Protein AF-A0A1F6V762-F1 (afdb_monomer_lite)

Organism: NCBI:txid1801739

pLDDT: mean 76.52, std 17.95, range [38.38, 95.5]

Sequence (77 aa):
MTTVTLKKIEYMKLKREANAYRNI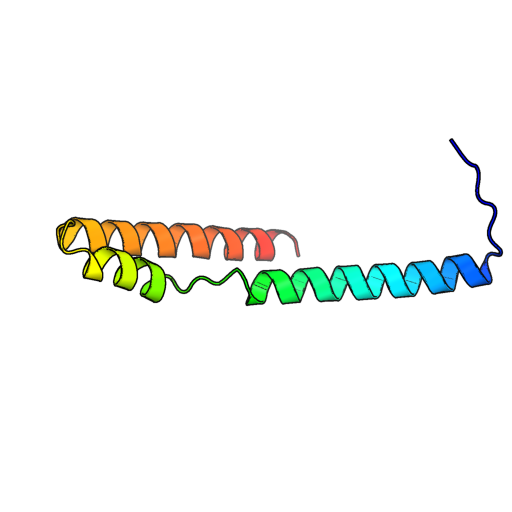KMHLFESLVQDPVDGVIQDFAQTKLYSKAFLQDLERGLRRSSFGLLAKVKSLK

Structure (mmCIF, N/CA/C/O backbone):
data_AF-A0A1F6V762-F1
#
_entry.id   AF-A0A1F6V762-F1
#
loop_
_atom_site.group_PDB
_atom_site.id
_atom_site.type_symbol
_atom_site.label_atom_id
_atom_site.label_alt_id
_atom_site.label_comp_id
_atom_site.label_asym_id
_atom_site.label_entity_id
_atom_site.label_seq_id
_atom_site.pdbx_PDB_ins_code
_atom_site.Cartn_x
_atom_site.Cartn_y
_atom_site.Cartn_z
_atom_site.occupancy
_atom_site.B_iso_or_equiv
_atom_site.auth_seq_id
_atom_site.auth_comp_id
_atom_site.auth_asym_id
_atom_site.auth_atom_id
_atom_site.pdbx_PDB_model_num
ATOM 1 N N . MET A 1 1 ? -7.289 -13.815 -36.226 1.00 45.47 1 MET A N 1
ATOM 2 C CA . MET A 1 1 ? -5.957 -13.618 -35.617 1.00 45.47 1 MET A CA 1
ATOM 3 C C . MET A 1 1 ? -5.040 -13.051 -36.677 1.00 45.47 1 MET A C 1
ATOM 5 O O . MET A 1 1 ? -4.898 -13.671 -37.721 1.00 45.47 1 MET A O 1
ATOM 9 N N . THR A 1 2 ? -4.498 -11.861 -36.454 1.00 67.81 2 THR A N 1
ATOM 10 C CA . THR A 1 2 ? -3.664 -11.170 -37.442 1.00 67.81 2 THR A CA 1
ATOM 11 C C . THR A 1 2 ? -2.208 -11.552 -37.204 1.00 67.81 2 THR A C 1
ATOM 13 O O . THR A 1 2 ? -1.656 -11.256 -36.146 1.00 67.81 2 THR A O 1
ATOM 16 N N . THR A 1 3 ? -1.592 -12.242 -38.161 1.00 76.62 3 THR A N 1
ATOM 17 C CA . THR A 1 3 ? -0.174 -12.606 -38.084 1.00 76.62 3 THR A CA 1
ATOM 18 C C . THR A 1 3 ? 0.658 -11.389 -38.460 1.00 76.62 3 THR A C 1
ATOM 20 O O . THR A 1 3 ? 0.678 -10.980 -39.617 1.00 76.62 3 THR A O 1
ATOM 23 N N . VAL A 1 4 ? 1.323 -10.789 -37.475 1.00 77.12 4 VAL A N 1
ATOM 24 C CA . VAL A 1 4 ? 2.219 -9.647 -37.687 1.00 77.12 4 VAL A CA 1
ATOM 25 C C . VAL A 1 4 ? 3.648 -10.169 -37.785 1.00 77.12 4 VAL A C 1
ATOM 27 O O . VAL A 1 4 ? 4.162 -10.772 -36.844 1.00 77.12 4 VAL A O 1
ATOM 30 N N . THR A 1 5 ? 4.295 -9.949 -38.928 1.00 85.25 5 THR A N 1
ATOM 31 C CA . THR A 1 5 ? 5.691 -10.337 -39.160 1.00 85.25 5 THR A CA 1
ATOM 32 C C . THR A 1 5 ? 6.589 -9.118 -38.971 1.00 85.25 5 THR A C 1
ATOM 34 O O . THR A 1 5 ? 6.417 -8.109 -39.649 1.00 85.25 5 THR A O 1
ATOM 37 N N . LEU A 1 6 ? 7.543 -9.199 -38.042 1.00 86.38 6 LEU A N 1
ATOM 38 C CA . LEU A 1 6 ? 8.459 -8.106 -37.702 1.00 86.38 6 LEU A CA 1
ATOM 39 C C . LEU A 1 6 ? 9.892 -8.476 -38.063 1.00 86.38 6 LEU A C 1
ATOM 41 O O . LEU A 1 6 ? 10.293 -9.640 -37.958 1.00 86.38 6 LEU A O 1
ATOM 45 N N . LYS A 1 7 ? 10.706 -7.477 -38.416 1.00 91.81 7 LYS A N 1
ATOM 46 C CA . LYS A 1 7 ? 12.145 -7.702 -38.561 1.00 91.81 7 LYS A CA 1
ATOM 47 C C . LYS A 1 7 ? 12.743 -7.987 -37.183 1.00 91.81 7 LYS A C 1
ATOM 49 O O . LYS A 1 7 ? 12.373 -7.371 -36.184 1.00 91.81 7 LYS A O 1
ATOM 54 N N . LYS A 1 8 ? 13.728 -8.891 -37.120 1.00 88.38 8 LYS A N 1
ATOM 55 C CA . LYS A 1 8 ? 14.379 -9.309 -35.860 1.00 88.38 8 LYS A CA 1
ATOM 56 C C . LYS A 1 8 ? 14.866 -8.123 -35.016 1.00 88.38 8 LYS A C 1
ATOM 58 O O . LYS A 1 8 ? 14.782 -8.163 -33.793 1.00 88.38 8 LYS A O 1
ATOM 63 N N . ILE A 1 9 ? 15.358 -7.069 -35.666 1.00 91.44 9 ILE A N 1
ATOM 64 C CA . ILE A 1 9 ? 15.856 -5.851 -35.012 1.00 91.44 9 ILE A CA 1
ATOM 65 C C . ILE A 1 9 ? 14.719 -5.109 -34.297 1.00 91.44 9 ILE A C 1
ATOM 67 O O . ILE A 1 9 ? 14.861 -4.741 -33.132 1.00 91.44 9 ILE A O 1
ATOM 71 N N . GLU A 1 10 ? 13.578 -4.945 -34.964 1.00 89.25 10 GLU A N 1
ATOM 72 C CA . GLU A 1 10 ? 12.394 -4.277 -34.412 1.00 89.25 10 GLU A CA 1
ATOM 73 C C . GLU A 1 10 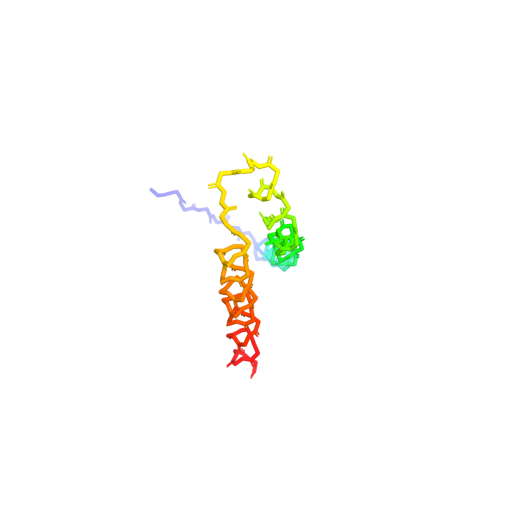? 11.809 -5.081 -33.254 1.00 89.25 10 GLU A C 1
ATOM 75 O O . GLU A 1 10 ? 11.523 -4.526 -32.195 1.00 89.25 10 GLU A O 1
ATOM 80 N N . TYR A 1 11 ? 11.742 -6.407 -33.404 1.00 91.88 11 TYR A N 1
ATOM 81 C CA . TYR A 1 11 ? 11.342 -7.300 -32.320 1.00 91.88 11 TYR A CA 1
ATOM 82 C C . TYR A 1 11 ? 12.248 -7.144 -31.091 1.00 91.88 11 TYR A C 1
ATOM 84 O O . TYR A 1 11 ? 11.762 -7.024 -29.968 1.00 91.88 11 TYR A O 1
ATOM 92 N N . MET A 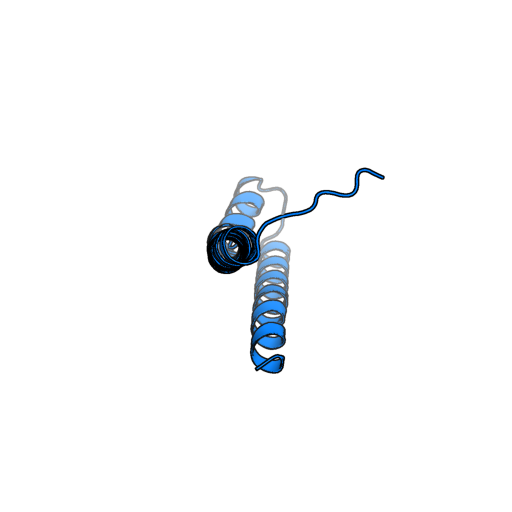1 12 ? 13.569 -7.109 -31.285 1.00 92.69 12 MET A N 1
ATOM 93 C CA . MET A 1 12 ? 14.513 -6.955 -30.177 1.00 92.69 12 MET A CA 1
ATOM 94 C C . MET A 1 12 ? 14.385 -5.597 -29.483 1.00 92.69 12 MET A C 1
ATOM 96 O O . MET A 1 12 ? 14.525 -5.536 -28.261 1.00 92.69 12 MET A O 1
ATOM 100 N N . LYS A 1 13 ? 14.103 -4.524 -30.232 1.00 93.19 13 LYS A N 1
ATOM 101 C CA . LYS A 1 13 ? 13.841 -3.195 -29.668 1.00 93.19 13 LYS A CA 1
ATOM 102 C C . LYS A 1 13 ? 12.576 -3.209 -28.804 1.00 93.19 13 LYS A C 1
ATOM 104 O O . LYS A 1 13 ? 12.655 -2.904 -27.616 1.00 93.19 13 LYS A O 1
ATOM 109 N N . LEU A 1 14 ? 11.461 -3.685 -29.358 1.00 92.25 14 LEU A N 1
ATOM 110 C CA . LEU A 1 14 ? 10.181 -3.792 -28.649 1.00 92.25 14 LEU A CA 1
ATOM 111 C C . LEU A 1 14 ? 10.279 -4.693 -27.411 1.00 92.25 14 LEU A C 1
ATOM 113 O O . LEU A 1 14 ? 9.721 -4.381 -26.363 1.00 92.25 14 LEU A O 1
ATOM 117 N N . LYS A 1 15 ? 11.042 -5.790 -27.489 1.00 91.62 15 LYS A N 1
ATOM 118 C CA . LYS A 1 15 ? 11.282 -6.685 -26.350 1.00 91.62 15 LYS A CA 1
ATOM 119 C C . LYS A 1 15 ? 12.020 -5.983 -25.208 1.00 91.62 15 LYS A C 1
ATOM 121 O O . LYS A 1 15 ? 11.681 -6.201 -24.046 1.00 91.62 15 LYS A O 1
ATOM 126 N N . ARG A 1 16 ? 13.022 -5.148 -25.511 1.00 91.62 16 ARG A N 1
ATOM 127 C CA . ARG A 1 16 ? 13.731 -4.365 -24.482 1.00 91.62 16 ARG A CA 1
ATOM 128 C C . ARG A 1 16 ? 12.808 -3.347 -23.826 1.00 91.62 16 ARG A C 1
ATOM 130 O O . ARG A 1 16 ? 12.790 -3.270 -22.602 1.00 91.62 16 ARG A O 1
ATOM 137 N N . GLU A 1 17 ? 12.030 -2.621 -24.622 1.00 90.88 17 GLU A N 1
ATOM 138 C CA . GLU A 1 17 ? 11.061 -1.637 -24.126 1.00 90.88 17 GLU A CA 1
ATOM 139 C C . GLU A 1 17 ? 10.011 -2.305 -23.228 1.00 90.88 17 GLU A C 1
ATOM 141 O O . GLU A 1 17 ? 9.795 -1.871 -22.098 1.00 90.88 17 GLU A O 1
ATOM 146 N N . ALA A 1 18 ? 9.437 -3.431 -23.662 1.00 88.62 18 ALA A N 1
ATOM 147 C CA . ALA A 1 18 ? 8.473 -4.198 -22.875 1.00 88.62 18 ALA A CA 1
ATOM 148 C C . ALA A 1 18 ? 9.051 -4.678 -21.532 1.00 88.62 18 ALA A C 1
ATOM 150 O O . ALA A 1 18 ? 8.379 -4.598 -20.502 1.00 88.62 18 ALA A O 1
ATOM 151 N N . ASN A 1 19 ? 10.304 -5.142 -21.520 1.00 87.06 19 ASN A N 1
ATOM 152 C CA . ASN A 1 19 ? 10.978 -5.548 -20.288 1.00 87.06 19 ASN A CA 1
ATOM 153 C C . ASN A 1 19 ? 11.222 -4.363 -19.346 1.00 87.06 19 ASN A C 1
ATOM 155 O O . ASN A 1 19 ? 10.996 -4.489 -18.144 1.00 87.06 19 ASN A O 1
ATOM 159 N N . ALA A 1 20 ? 11.627 -3.206 -19.875 1.00 85.19 20 ALA A N 1
ATOM 160 C CA . ALA A 1 20 ? 11.795 -1.994 -19.077 1.00 85.19 20 ALA A CA 1
ATOM 161 C C . ALA A 1 20 ? 10.467 -1.566 -18.429 1.00 85.19 20 ALA A C 1
ATOM 163 O O . ALA A 1 20 ? 10.414 -1.352 -17.219 1.00 85.19 20 ALA A O 1
ATOM 164 N N . TYR A 1 21 ? 9.372 -1.547 -19.197 1.00 82.50 21 TYR A N 1
ATOM 165 C CA . TYR A 1 21 ? 8.034 -1.265 -18.667 1.00 82.50 21 TYR A CA 1
ATOM 166 C C . TYR A 1 21 ? 7.594 -2.264 -17.597 1.00 82.50 21 TYR A C 1
ATOM 168 O O . TYR A 1 21 ? 6.987 -1.868 -16.603 1.00 82.50 21 TYR A O 1
ATOM 176 N N . ARG A 1 22 ? 7.893 -3.555 -17.778 1.00 79.75 22 ARG A N 1
ATOM 177 C CA . ARG A 1 22 ? 7.556 -4.593 -16.797 1.00 79.75 22 ARG A CA 1
ATOM 178 C C . ARG A 1 22 ? 8.288 -4.372 -15.472 1.00 79.75 22 ARG A C 1
ATOM 180 O O . ARG A 1 22 ? 7.656 -4.446 -14.422 1.00 79.75 22 ARG A O 1
ATOM 187 N N . ASN A 1 23 ? 9.577 -4.045 -15.533 1.00 75.62 23 ASN A N 1
ATOM 188 C CA . ASN A 1 23 ? 10.394 -3.789 -14.347 1.00 75.62 23 ASN A CA 1
ATOM 189 C C . ASN A 1 23 ? 9.949 -2.515 -13.614 1.00 75.62 23 ASN A C 1
ATOM 191 O O . ASN A 1 23 ? 9.832 -2.514 -12.393 1.00 75.62 23 ASN A O 1
ATOM 195 N N . ILE A 1 24 ? 9.632 -1.448 -14.353 1.00 73.25 24 ILE A N 1
ATOM 196 C CA . ILE A 1 24 ? 9.148 -0.190 -13.768 1.00 73.25 24 ILE A CA 1
ATOM 197 C C . ILE A 1 24 ? 7.767 -0.377 -13.135 1.00 73.25 24 ILE A C 1
ATOM 199 O O . ILE A 1 24 ? 7.542 0.097 -12.024 1.00 73.25 24 ILE A O 1
ATOM 203 N N . LYS A 1 25 ? 6.849 -1.100 -13.796 1.00 66.44 25 LYS A N 1
ATOM 204 C CA . LYS A 1 25 ? 5.527 -1.388 -13.223 1.00 66.44 25 LYS A CA 1
ATOM 205 C C . LYS A 1 25 ? 5.641 -2.104 -11.882 1.00 66.44 25 LYS A C 1
ATOM 207 O O . LYS A 1 25 ? 4.949 -1.707 -10.956 1.00 66.44 25 LYS A O 1
ATOM 212 N N . MET A 1 26 ? 6.502 -3.115 -11.761 1.00 61.75 26 MET A N 1
ATOM 213 C CA . MET A 1 26 ? 6.648 -3.841 -10.495 1.00 61.75 26 MET A CA 1
ATOM 214 C C . MET A 1 26 ? 6.997 -2.909 -9.330 1.00 61.75 26 MET A C 1
ATOM 216 O O . MET A 1 26 ? 6.294 -2.910 -8.326 1.00 61.75 26 MET A O 1
ATOM 220 N N . HIS A 1 27 ? 8.001 -2.052 -9.499 1.00 62.19 27 HIS A N 1
ATOM 221 C CA . HIS A 1 27 ? 8.434 -1.152 -8.429 1.00 62.19 27 HIS A CA 1
ATOM 222 C C . HIS A 1 27 ? 7.458 0.001 -8.167 1.00 62.19 27 HIS A C 1
ATOM 224 O O . HIS A 1 27 ? 7.285 0.420 -7.024 1.00 62.19 27 HIS A O 1
ATOM 230 N N . LEU A 1 28 ? 6.784 0.500 -9.205 1.00 59.91 28 LEU A N 1
ATOM 231 C CA . LEU A 1 28 ? 5.812 1.580 -9.052 1.00 59.91 28 LEU A CA 1
ATOM 232 C C . LEU A 1 28 ? 4.552 1.107 -8.311 1.00 59.91 28 LEU A C 1
ATOM 234 O O . LEU A 1 28 ? 4.053 1.818 -7.443 1.00 59.91 28 LEU A O 1
ATOM 238 N N . PHE A 1 29 ? 4.062 -0.101 -8.606 1.00 56.50 29 PHE A N 1
ATOM 239 C CA . PHE A 1 29 ? 2.931 -0.684 -7.880 1.00 56.50 29 PHE A CA 1
ATOM 240 C C . PHE A 1 29 ? 3.302 -1.060 -6.439 1.00 56.50 29 PHE A C 1
ATOM 242 O O . PHE A 1 29 ? 2.495 -0.838 -5.543 1.00 56.50 29 PHE A O 1
ATOM 249 N N . GLU A 1 30 ? 4.520 -1.548 -6.185 1.00 58.06 30 GLU A N 1
ATOM 250 C CA . GLU A 1 30 ? 5.008 -1.779 -4.815 1.00 58.06 30 GLU A CA 1
ATOM 251 C C . GLU A 1 30 ? 5.053 -0.488 -3.982 1.00 58.06 30 GLU A C 1
ATOM 253 O O . GLU A 1 30 ? 4.744 -0.521 -2.794 1.00 58.06 30 GLU A O 1
ATOM 258 N N . SER A 1 31 ? 5.394 0.650 -4.597 1.00 55.06 31 SER A N 1
ATOM 259 C CA . SER A 1 31 ? 5.442 1.947 -3.912 1.00 55.06 31 SER A CA 1
ATOM 260 C C . SER A 1 31 ? 4.069 2.598 -3.715 1.00 55.06 31 SER A C 1
ATOM 262 O O . SER A 1 31 ? 3.904 3.346 -2.757 1.00 55.06 31 SER A O 1
ATOM 264 N N . LEU A 1 32 ? 3.111 2.374 -4.621 1.00 52.25 32 LEU A N 1
ATOM 265 C CA . LEU A 1 32 ? 1.779 3.000 -4.574 1.00 52.25 32 LEU A CA 1
ATOM 266 C C . LEU A 1 32 ? 0.758 2.205 -3.751 1.00 52.25 32 LEU A C 1
ATOM 268 O O . LEU A 1 32 ? -0.216 2.784 -3.293 1.00 52.25 32 LEU A O 1
ATOM 272 N N . VAL A 1 33 ? 0.962 0.896 -3.570 1.00 54.50 33 VAL A N 1
ATOM 273 C CA . VAL A 1 33 ? 0.053 0.006 -2.815 1.00 54.50 33 VAL A CA 1
ATOM 274 C C . VAL A 1 33 ? 0.476 -0.131 -1.344 1.00 54.50 33 VAL A C 1
ATOM 276 O O . VAL A 1 33 ? -0.087 -0.918 -0.586 1.00 54.50 33 VAL A O 1
ATOM 279 N N . GLN A 1 34 ? 1.460 0.648 -0.892 1.00 56.78 34 GLN A N 1
ATOM 280 C CA . GLN A 1 34 ? 1.644 0.862 0.539 1.00 56.78 34 GLN A CA 1
ATOM 281 C C . GLN A 1 34 ? 0.616 1.886 1.010 1.00 56.78 34 GLN A C 1
ATOM 283 O O . GLN A 1 34 ? 0.967 3.032 1.263 1.00 56.78 34 GLN A O 1
ATOM 288 N N . ASP A 1 35 ? -0.642 1.472 1.155 1.00 60.44 35 ASP A N 1
ATOM 289 C CA 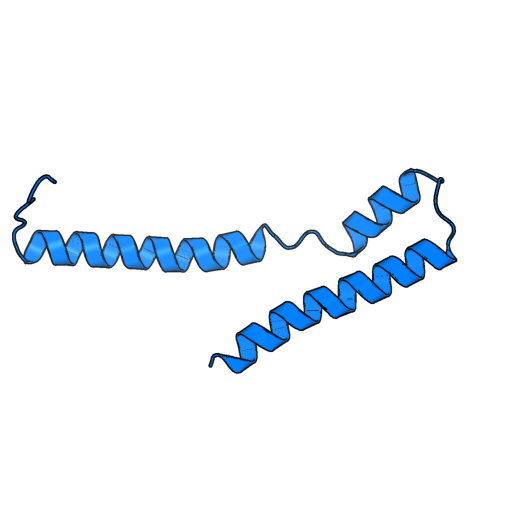. ASP A 1 35 ? -1.508 2.151 2.114 1.00 60.44 35 ASP A CA 1
ATOM 290 C C . ASP A 1 35 ? -0.858 1.918 3.485 1.00 60.44 35 ASP A C 1
ATOM 292 O O . ASP A 1 35 ? -0.798 0.768 3.950 1.00 60.44 35 ASP A O 1
ATOM 296 N N . PRO A 1 36 ? -0.257 2.947 4.110 1.00 73.94 36 PRO A N 1
ATOM 297 C CA . PRO A 1 36 ? 0.409 2.753 5.381 1.00 73.94 36 PRO A CA 1
ATOM 298 C C . PRO A 1 36 ? -0.644 2.258 6.368 1.00 73.94 36 PRO A C 1
ATOM 300 O O . PRO A 1 36 ? -1.724 2.840 6.467 1.00 73.94 36 PRO A O 1
ATOM 303 N N . VAL A 1 37 ? -0.336 1.181 7.097 1.00 80.94 37 VAL A N 1
ATOM 304 C CA . VAL A 1 37 ? -1.252 0.607 8.101 1.00 80.94 37 VAL A CA 1
ATOM 305 C C . VAL A 1 37 ? -1.785 1.705 9.023 1.00 80.94 37 VAL A C 1
ATOM 307 O O . VAL A 1 37 ? -2.969 1.725 9.340 1.00 80.94 37 VAL A O 1
ATOM 310 N N . ASP A 1 38 ? -0.930 2.665 9.368 1.00 82.25 38 ASP A N 1
ATOM 311 C CA . ASP A 1 38 ? -1.270 3.808 10.208 1.00 82.25 38 ASP A CA 1
ATOM 312 C C . ASP A 1 38 ? -2.378 4.691 9.595 1.00 82.25 38 ASP A C 1
ATOM 314 O O . ASP A 1 38 ? -3.259 5.142 10.322 1.00 82.25 38 ASP A O 1
ATOM 318 N N . GLY A 1 39 ? -2.396 4.878 8.268 1.00 83.12 39 GLY A N 1
ATOM 319 C CA . GLY A 1 39 ? -3.442 5.620 7.555 1.00 83.12 39 GLY A CA 1
ATOM 320 C C . GLY A 1 39 ? -4.795 4.913 7.615 1.00 83.12 39 GLY A C 1
ATOM 321 O O . GLY A 1 39 ? -5.793 5.515 8.002 1.00 83.12 39 GLY A O 1
ATOM 322 N N . VAL A 1 40 ? -4.811 3.600 7.366 1.00 85.50 40 VAL A N 1
ATOM 323 C CA . VAL A 1 40 ? -6.034 2.785 7.477 1.00 85.50 40 VAL A CA 1
ATOM 324 C C . VAL A 1 40 ? -6.580 2.810 8.908 1.00 85.50 40 VAL A C 1
ATOM 326 O O . VAL A 1 40 ? -7.779 2.976 9.118 1.00 85.50 40 VAL A O 1
ATOM 329 N N . ILE A 1 41 ? -5.719 2.691 9.923 1.00 90.69 41 ILE A N 1
ATOM 330 C CA . ILE A 1 41 ? -6.153 2.785 11.325 1.00 90.69 41 ILE A CA 1
ATOM 331 C C . ILE A 1 41 ? -6.693 4.177 11.650 1.00 90.69 41 ILE A C 1
ATOM 333 O O . ILE A 1 41 ? -7.705 4.290 12.347 1.00 90.69 41 ILE A O 1
ATOM 337 N N . GLN A 1 42 ? -6.056 5.228 11.138 1.00 90.44 42 GLN A N 1
ATOM 338 C CA . GLN A 1 42 ? -6.494 6.600 11.344 1.00 90.44 42 GLN A CA 1
ATOM 339 C C . GLN A 1 42 ? -7.880 6.854 10.735 1.00 90.44 42 GLN A C 1
ATOM 341 O O . GLN A 1 42 ? -8.720 7.455 11.407 1.00 90.44 42 GLN A O 1
ATOM 346 N N . ASP A 1 43 ? -8.158 6.350 9.534 1.00 90.44 43 ASP A N 1
ATOM 347 C CA . ASP A 1 43 ? -9.467 6.489 8.887 1.00 90.44 43 ASP A CA 1
ATOM 348 C C . ASP A 1 43 ? -10.575 5.833 9.719 1.00 90.44 43 ASP A C 1
ATOM 350 O O . ASP A 1 43 ? -11.611 6.442 9.997 1.00 90.44 43 ASP A O 1
ATOM 354 N N . PHE A 1 44 ? -10.334 4.618 10.220 1.00 91.38 44 PHE A N 1
ATOM 355 C CA . PHE A 1 44 ? -11.294 3.921 11.079 1.00 91.38 44 PHE A CA 1
ATOM 356 C C . PHE A 1 44 ? -11.453 4.613 12.437 1.00 91.38 44 PHE A C 1
ATOM 358 O O . PHE A 1 44 ? -12.573 4.721 12.945 1.00 91.38 44 PHE A O 1
ATOM 365 N N . ALA A 1 45 ? -10.369 5.134 13.015 1.00 92.44 45 ALA A N 1
ATOM 366 C CA . ALA A 1 45 ? -10.413 5.882 14.267 1.00 92.44 45 ALA A CA 1
ATOM 367 C C . ALA A 1 45 ? -11.233 7.179 14.140 1.00 92.44 45 ALA A C 1
ATOM 369 O O . ALA A 1 45 ? -11.984 7.521 15.058 1.00 92.44 45 ALA A O 1
ATOM 370 N N . GLN A 1 46 ? -11.147 7.873 12.999 1.00 95.12 46 GLN A N 1
ATOM 371 C CA . GLN A 1 46 ? -11.904 9.102 12.735 1.00 95.12 46 GLN A CA 1
ATOM 372 C C . GLN A 1 46 ? -13.418 8.877 12.705 1.00 95.12 46 GLN A C 1
ATOM 374 O O . GLN A 1 46 ? -14.168 9.767 13.109 1.00 95.12 46 GLN A O 1
ATOM 379 N N . THR A 1 47 ? -13.879 7.687 12.306 1.00 92.69 47 THR A N 1
ATOM 380 C CA . THR A 1 47 ? -15.317 7.366 12.308 1.00 92.69 47 THR A CA 1
ATOM 381 C C . THR A 1 47 ? -15.926 7.358 13.711 1.00 92.69 47 THR A C 1
ATOM 383 O O . THR A 1 47 ? -17.132 7.536 13.850 1.00 92.69 47 THR A O 1
ATOM 386 N N . LYS A 1 48 ? -15.116 7.144 14.762 1.00 91.56 48 LYS A N 1
ATOM 387 C CA . LYS A 1 48 ? -15.556 6.962 16.161 1.00 91.56 48 LYS A CA 1
ATOM 388 C C . LYS A 1 48 ? -16.582 5.832 16.368 1.00 91.56 48 LYS A C 1
ATOM 390 O O . LYS A 1 48 ? -17.170 5.740 17.441 1.00 91.56 48 LYS A O 1
ATOM 395 N N . LEU A 1 49 ? -16.776 4.963 15.374 1.00 95.50 49 LEU A N 1
ATOM 396 C CA . LEU A 1 49 ? -17.718 3.837 15.428 1.00 95.50 49 LEU A CA 1
ATOM 397 C C . LEU A 1 49 ? -17.101 2.581 16.050 1.00 95.50 49 LEU A C 1
ATOM 399 O O . LEU A 1 49 ? -17.819 1.667 16.449 1.00 95.50 49 LEU A O 1
ATOM 403 N N . TYR A 1 50 ? -15.773 2.527 16.128 1.00 93.69 50 TYR A N 1
ATOM 404 C CA . TYR A 1 50 ? -15.038 1.332 16.517 1.00 93.69 50 TYR A CA 1
ATOM 405 C C . TYR A 1 50 ? -14.363 1.495 17.876 1.00 93.69 50 TYR A C 1
ATOM 407 O O . TYR A 1 50 ? -13.853 2.561 18.228 1.00 93.69 50 TYR A O 1
ATOM 415 N N . SER A 1 51 ? -14.337 0.408 18.645 1.00 95.06 51 SER A N 1
ATOM 416 C CA . SER A 1 51 ? -13.667 0.380 19.942 1.00 95.06 51 SER A CA 1
ATOM 417 C C . SER A 1 51 ? -12.145 0.411 19.778 1.00 95.06 51 SER A C 1
ATOM 419 O O . SER A 1 51 ? -11.590 -0.059 18.784 1.00 95.06 51 SER A O 1
ATOM 421 N N . LYS A 1 52 ? -11.438 0.906 20.801 1.00 93.06 52 LYS A N 1
ATOM 422 C CA . LYS A 1 52 ? -9.964 0.891 20.814 1.00 93.06 52 LYS A CA 1
ATOM 423 C C . LYS A 1 52 ? -9.396 -0.524 20.670 1.00 93.06 52 LYS A C 1
ATOM 425 O O . LYS A 1 52 ? -8.386 -0.699 20.000 1.00 93.06 52 LYS A O 1
ATOM 430 N N . ALA A 1 53 ? -10.057 -1.518 21.266 1.00 94.25 53 ALA A N 1
ATOM 431 C CA . ALA A 1 53 ? -9.657 -2.919 21.160 1.00 94.25 53 ALA A CA 1
ATOM 432 C C . AL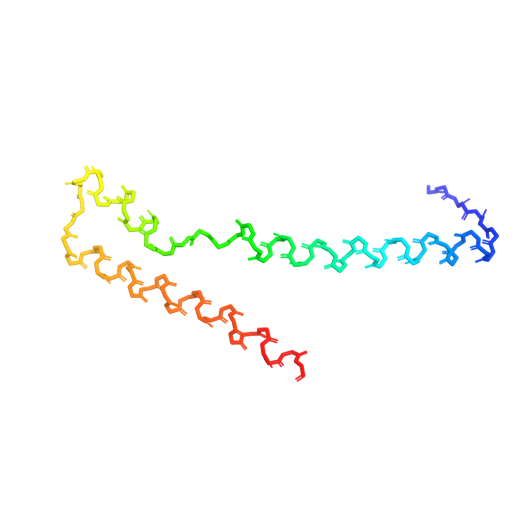A A 1 53 ? -9.738 -3.420 19.710 1.00 94.25 53 ALA A C 1
ATOM 434 O O . ALA A 1 53 ? -8.782 -4.007 19.213 1.00 94.25 53 ALA A O 1
ATOM 435 N N . PHE A 1 54 ? -10.827 -3.099 19.003 1.00 94.50 54 PHE A N 1
ATOM 436 C CA . PHE A 1 54 ? -10.974 -3.443 17.590 1.00 94.50 54 PHE A CA 1
ATOM 437 C C . PHE A 1 54 ? -9.882 -2.803 16.727 1.00 94.50 54 PHE A C 1
ATOM 439 O O . PHE A 1 54 ? -9.283 -3.481 15.900 1.00 94.50 54 PHE A O 1
ATOM 446 N N . LEU A 1 55 ? -9.585 -1.515 16.938 1.00 94.81 55 LEU A N 1
ATOM 447 C CA . LEU A 1 55 ? -8.537 -0.820 16.182 1.00 94.81 55 LEU A CA 1
ATOM 448 C C . LEU A 1 55 ? -7.154 -1.454 16.408 1.00 94.81 55 LEU A C 1
ATOM 450 O O . LEU A 1 55 ? -6.388 -1.604 15.460 1.00 94.81 55 LEU A O 1
ATOM 454 N N . GLN A 1 56 ? -6.854 -1.895 17.633 1.00 94.12 56 GLN A N 1
ATOM 455 C CA . GLN A 1 56 ? -5.614 -2.616 17.944 1.00 94.12 56 GLN A CA 1
ATOM 456 C C . GLN A 1 56 ? -5.553 -3.999 17.283 1.00 94.12 56 GLN A C 1
ATOM 458 O O . GLN A 1 56 ? -4.497 -4.410 16.799 1.00 94.12 56 GLN A O 1
ATOM 463 N N . ASP A 1 57 ? -6.663 -4.736 17.253 1.00 93.75 57 ASP A N 1
ATOM 464 C CA . ASP A 1 57 ? -6.737 -6.023 16.554 1.00 93.75 57 ASP A CA 1
ATOM 465 C C . ASP A 1 57 ? -6.571 -5.862 15.044 1.00 93.75 57 ASP A C 1
ATOM 467 O O . ASP A 1 57 ? -5.809 -6.608 14.422 1.00 93.75 57 ASP A O 1
ATOM 471 N N . LEU A 1 58 ? -7.214 -4.842 14.475 1.00 91.12 58 LEU A N 1
ATOM 472 C CA . LEU A 1 58 ? -7.095 -4.482 13.070 1.00 91.12 58 LEU A CA 1
ATOM 473 C C . LEU A 1 58 ? -5.647 -4.132 12.715 1.00 91.12 58 LEU A C 1
ATOM 475 O O . LEU A 1 58 ? -5.106 -4.685 11.760 1.00 91.12 58 LEU A O 1
ATOM 479 N N . GLU A 1 59 ? -4.982 -3.295 13.515 1.00 91.06 59 GLU A N 1
ATOM 480 C CA . GLU A 1 59 ? -3.584 -2.915 13.287 1.00 91.06 59 GLU A CA 1
ATOM 481 C C . GLU A 1 59 ? -2.665 -4.143 13.304 1.00 91.06 59 GLU A C 1
ATOM 483 O O . GLU A 1 59 ? -1.849 -4.342 12.399 1.00 91.06 59 GLU A O 1
ATOM 488 N N . ARG A 1 60 ? -2.829 -5.016 14.307 1.00 90.62 60 ARG A N 1
ATOM 489 C CA . ARG A 1 60 ? -2.053 -6.258 14.423 1.00 90.62 60 ARG A CA 1
ATOM 490 C C . ARG A 1 60 ? -2.278 -7.185 13.230 1.00 90.62 60 ARG A C 1
ATOM 492 O O . ARG A 1 60 ? -1.314 -7.771 12.733 1.00 90.62 60 ARG A O 1
ATOM 499 N N . GLY A 1 61 ? -3.522 -7.318 12.771 1.00 87.44 61 GLY A N 1
ATOM 500 C CA . GLY A 1 61 ? -3.883 -8.116 11.599 1.00 87.44 61 GLY A CA 1
ATOM 501 C C 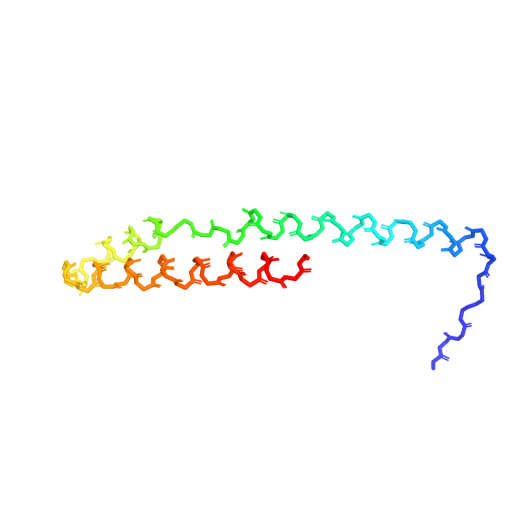. GLY A 1 61 ? -3.268 -7.569 10.311 1.00 87.44 61 GLY A C 1
ATOM 502 O O . GLY A 1 61 ? -2.611 -8.313 9.582 1.00 87.44 61 GLY A O 1
ATOM 503 N N . LEU A 1 62 ? -3.404 -6.262 10.074 1.00 84.31 62 LEU A N 1
ATOM 504 C CA . LEU A 1 62 ? -2.857 -5.582 8.900 1.00 84.31 62 LEU A CA 1
ATOM 505 C C . LEU A 1 62 ? -1.332 -5.688 8.850 1.00 84.31 62 LEU A C 1
ATOM 507 O O . LEU A 1 62 ? -0.787 -6.109 7.832 1.00 84.31 62 LEU A O 1
ATOM 511 N N . ARG A 1 63 ? -0.631 -5.415 9.961 1.00 83.44 63 ARG A N 1
ATOM 512 C CA . ARG A 1 63 ? 0.833 -5.563 10.014 1.00 83.44 63 ARG A CA 1
ATOM 513 C C . ARG A 1 63 ? 1.254 -6.999 9.691 1.00 83.44 63 ARG A C 1
ATOM 515 O O . ARG A 1 63 ? 2.148 -7.194 8.872 1.00 83.44 63 ARG A O 1
ATOM 522 N N . ARG A 1 64 ? 0.597 -8.015 10.265 1.00 81.62 64 ARG A N 1
ATOM 523 C CA . ARG A 1 64 ? 0.913 -9.433 9.993 1.00 81.62 64 ARG A CA 1
ATOM 524 C C . ARG A 1 64 ? 0.684 -9.830 8.531 1.00 81.62 64 ARG A C 1
ATOM 526 O O . ARG A 1 64 ? 1.540 -10.500 7.956 1.00 81.62 64 ARG A O 1
ATOM 533 N N . SER A 1 65 ? -0.418 -9.402 7.920 1.00 72.94 65 SER A N 1
ATOM 534 C CA . SER A 1 65 ? -0.721 -9.698 6.512 1.00 72.94 65 SER A CA 1
ATOM 535 C C . SER A 1 65 ? 0.225 -8.981 5.544 1.00 72.94 65 SER A C 1
ATOM 537 O O . SER A 1 65 ? 0.692 -9.590 4.579 1.00 72.94 65 SER A O 1
ATOM 539 N N . SER A 1 66 ? 0.594 -7.730 5.833 1.00 64.38 66 SER A N 1
ATOM 540 C CA . SER A 1 66 ? 1.563 -6.968 5.035 1.00 64.38 66 SER A CA 1
ATOM 541 C C . SER A 1 66 ? 2.983 -7.542 5.135 1.00 64.38 66 SER A C 1
ATOM 543 O O . SER A 1 66 ? 3.683 -7.645 4.127 1.00 64.38 66 SER A O 1
ATOM 545 N N . PHE A 1 67 ? 3.400 -8.020 6.315 1.00 53.78 67 PHE A N 1
ATOM 546 C CA . PHE A 1 67 ? 4.646 -8.787 6.456 1.00 53.78 67 PHE A CA 1
ATOM 547 C C . PHE A 1 67 ? 4.599 -10.133 5.710 1.00 53.78 67 PHE A C 1
ATOM 549 O O . PHE A 1 67 ? 5.620 -10.569 5.176 1.00 53.78 67 PHE A O 1
ATOM 556 N N . GLY A 1 68 ? 3.428 -10.770 5.605 1.00 50.72 68 GLY A N 1
ATOM 557 C CA . GLY A 1 68 ? 3.232 -11.991 4.814 1.00 50.72 68 GLY A CA 1
ATOM 558 C C . GLY A 1 68 ? 3.504 -11.804 3.315 1.00 50.72 68 GLY A C 1
ATOM 559 O O . GLY A 1 68 ? 4.074 -12.694 2.678 1.00 50.72 68 GLY A O 1
ATOM 560 N N . LEU A 1 69 ? 3.181 -10.631 2.757 1.00 48.03 69 LEU A N 1
ATOM 561 C CA . LEU A 1 69 ? 3.523 -10.267 1.375 1.00 48.03 69 LEU A CA 1
ATOM 562 C C . LEU A 1 69 ? 5.040 -10.102 1.184 1.00 48.03 69 LEU A C 1
ATOM 564 O O . LEU A 1 69 ? 5.595 -10.649 0.230 1.00 48.03 69 LEU A O 1
ATOM 568 N N . LEU A 1 70 ? 5.734 -9.444 2.121 1.00 43.44 70 LEU A N 1
ATOM 569 C CA . LEU A 1 70 ? 7.197 -9.288 2.081 1.00 43.44 70 LEU A CA 1
ATOM 570 C C . LEU A 1 70 ? 7.947 -10.624 2.246 1.00 43.44 70 LEU A C 1
ATOM 572 O O . LEU A 1 70 ? 8.964 -10.849 1.586 1.00 43.44 70 LEU A O 1
ATOM 576 N N . ALA A 1 71 ? 7.441 -11.540 3.077 1.00 42.66 71 ALA A N 1
ATOM 577 C CA . ALA A 1 71 ? 8.026 -12.872 3.252 1.00 42.66 71 ALA A CA 1
ATOM 578 C C . ALA A 1 71 ? 7.913 -13.735 1.981 1.00 42.66 71 ALA A C 1
ATOM 580 O O . ALA A 1 71 ? 8.853 -14.453 1.631 1.00 42.66 71 ALA A O 1
ATOM 581 N N . LYS A 1 72 ? 6.800 -13.624 1.243 1.00 42.19 72 LYS A N 1
ATOM 582 C CA . LYS A 1 72 ? 6.581 -14.384 0.002 1.00 42.19 72 LYS A CA 1
ATOM 583 C C . LYS A 1 72 ? 7.500 -13.931 -1.138 1.00 42.19 72 LYS A C 1
ATOM 585 O O . LYS A 1 72 ? 7.956 -14.766 -1.912 1.00 42.19 72 LYS A O 1
ATOM 590 N N . VAL A 1 73 ? 7.838 -12.640 -1.202 1.00 48.84 73 VAL A N 1
ATOM 591 C CA . VAL A 1 73 ? 8.794 -12.100 -2.189 1.00 48.84 73 VAL A CA 1
ATOM 592 C C . VAL A 1 73 ? 10.227 -12.566 -1.901 1.00 48.84 73 VAL A C 1
ATOM 594 O O . VAL A 1 73 ? 10.976 -12.863 -2.829 1.00 48.84 73 VAL A O 1
ATOM 597 N N . LYS A 1 74 ? 10.611 -12.704 -0.626 1.00 42.03 74 LYS A N 1
ATOM 598 C CA . LYS A 1 74 ? 11.954 -13.175 -0.241 1.00 42.03 74 LYS A CA 1
ATOM 599 C C . LYS A 1 74 ? 12.179 -14.672 -0.509 1.00 42.03 74 LYS A C 1
ATOM 601 O O . LYS A 1 74 ? 13.315 -15.070 -0.719 1.00 42.03 74 LYS A O 1
ATOM 606 N N . SER A 1 75 ? 11.111 -15.474 -0.538 1.00 38.38 75 SER A N 1
ATOM 607 C CA . SER A 1 75 ? 11.132 -16.917 -0.845 1.00 38.38 75 SER A CA 1
ATOM 608 C C . SER A 1 75 ? 11.229 -17.243 -2.345 1.00 38.38 75 SER A C 1
ATOM 610 O O . SER A 1 75 ? 11.358 -18.413 -2.698 1.00 38.38 75 SER A O 1
ATOM 612 N N . LEU A 1 76 ? 11.116 -16.243 -3.223 1.00 46.94 76 LEU A N 1
ATOM 613 C CA . LEU A 1 76 ? 11.188 -16.393 -4.684 1.00 46.94 76 LEU A CA 1
ATOM 614 C C . LEU A 1 76 ? 12.540 -15.936 -5.267 1.00 46.94 76 LEU A C 1
ATOM 616 O O . LEU A 1 76 ? 12.651 -15.778 -6.483 1.00 46.94 76 LEU A O 1
ATOM 620 N N . LYS A 1 77 ? 13.547 -15.705 -4.416 1.00 39.53 77 LYS A N 1
ATOM 621 C CA . LYS A 1 77 ? 14.934 -15.441 -4.818 1.00 39.53 77 LYS A CA 1
ATOM 622 C C . LYS A 1 77 ? 15.820 -16.645 -4.560 1.00 39.53 77 LYS A C 1
ATOM 624 O O . LYS A 1 77 ? 15.655 -17.259 -3.485 1.00 39.53 77 LYS A O 1
#

Secondary structure (DSSP, 8-state):
-------HHHHHHHHHHHHHHHHHHHHHHHHHS---HHHHHHHHHHT--S-HHHHHHHHHHHHHHHHHHHHHHHTT-

Radius of gyration: 21.32 Å; chains: 1; bounding box: 34×26×60 Å

Foldseek 3Di:
DDDDDDDPVVVVVVVVVVVVVVVVVVVVCVVVPCPPLVNVLVVVVVVVPDDPVVSVVSSVVVVVVVVVVVVVVVVVD